Protein AF-A0A9R1BZ87-F1 (afdb_monomer_lite)

Radius of gyration: 20.89 Å; chains: 1; bounding box: 34×26×66 Å

Sequence (65 aa):
MLKCFKFQGLDFIVDGGARIADPSTVVDMTGSYPTIIRQGKGAKLDWMVTGTDQEAQSTYSRKAA

Structure (mmCIF, N/CA/C/O backbone):
data_AF-A0A9R1BZ87-F1
#
_entry.id   AF-A0A9R1BZ87-F1
#
loop_
_atom_site.group_PDB
_atom_site.id
_atom_site.type_symbol
_atom_site.label_atom_id
_atom_site.label_alt_id
_atom_site.label_comp_id
_atom_site.label_asym_id
_atom_site.label_entity_id
_atom_site.label_seq_id
_atom_site.pdbx_PDB_ins_code
_atom_site.Cartn_x
_atom_site.Cartn_y
_atom_site.Cartn_z
_atom_site.occupancy
_atom_site.B_iso_or_equiv
_atom_site.auth_seq_id
_atom_site.auth_comp_id
_atom_site.auth_asym_id
_atom_site.auth_atom_id
_atom_site.pdbx_PDB_model_num
ATOM 1 N N . MET A 1 1 ? 16.044 -17.160 -36.775 1.00 37.56 1 MET A N 1
ATOM 2 C CA . MET A 1 1 ? 14.969 -17.940 -36.124 1.00 37.56 1 MET A CA 1
ATOM 3 C C . MET A 1 1 ? 14.493 -17.170 -34.896 1.00 37.56 1 MET A C 1
ATOM 5 O O . MET A 1 1 ? 15.110 -17.292 -33.850 1.00 37.56 1 MET A O 1
ATOM 9 N N . LEU A 1 2 ? 13.472 -16.313 -35.034 1.00 38.38 2 LEU A N 1
ATOM 10 C CA . LEU A 1 2 ? 12.892 -15.566 -33.910 1.00 38.38 2 LEU A CA 1
ATOM 11 C C . LEU A 1 2 ? 11.551 -16.212 -33.545 1.00 38.38 2 LEU A C 1
ATOM 13 O O . LEU A 1 2 ? 10.623 -16.236 -34.351 1.00 38.38 2 LEU A O 1
ATOM 17 N N . LYS A 1 3 ? 11.484 -16.807 -32.354 1.00 47.00 3 LYS A N 1
ATOM 18 C CA . LYS A 1 3 ? 10.294 -17.484 -31.832 1.00 47.00 3 LYS A CA 1
ATOM 19 C C . LYS A 1 3 ? 9.328 -16.404 -31.338 1.00 47.00 3 LYS A C 1
ATOM 21 O O . LYS A 1 3 ? 9.609 -15.728 -30.354 1.00 47.00 3 LYS A O 1
ATOM 26 N N . CYS A 1 4 ? 8.228 -16.206 -32.059 1.00 49.25 4 CYS A N 1
ATOM 27 C CA . CYS A 1 4 ? 7.175 -15.265 -31.694 1.00 49.25 4 CYS A CA 1
ATOM 28 C C . CYS A 1 4 ? 6.455 -15.801 -30.442 1.00 49.25 4 CYS A C 1
ATOM 30 O O . CYS A 1 4 ? 5.653 -16.732 -30.535 1.00 49.25 4 CYS A O 1
ATOM 32 N N . PHE A 1 5 ? 6.786 -15.271 -29.260 1.00 56.25 5 PHE A N 1
ATOM 33 C CA . PHE A 1 5 ? 5.973 -15.464 -28.061 1.00 56.25 5 PHE A CA 1
ATOM 34 C C . PHE A 1 5 ? 4.625 -14.793 -28.318 1.00 56.25 5 PHE A C 1
ATOM 36 O O . PHE A 1 5 ? 4.515 -13.570 -28.310 1.00 56.25 5 PHE A O 1
ATOM 43 N N . LYS A 1 6 ? 3.594 -15.593 -28.584 1.00 57.25 6 LYS A N 1
ATOM 44 C CA . LYS A 1 6 ? 2.217 -15.106 -28.595 1.00 57.25 6 LYS A CA 1
ATOM 45 C C . LYS A 1 6 ? 1.877 -14.739 -27.148 1.00 57.25 6 LYS A C 1
ATOM 47 O O . LYS A 1 6 ? 1.659 -15.629 -26.330 1.00 57.25 6 LYS A O 1
ATOM 52 N N . PHE A 1 7 ? 1.914 -13.450 -26.825 1.00 63.44 7 PHE A N 1
ATOM 53 C CA . PHE A 1 7 ? 1.557 -12.914 -25.513 1.00 63.44 7 PHE A CA 1
ATOM 54 C C . PHE A 1 7 ? 0.036 -13.050 -25.348 1.00 63.44 7 PHE A C 1
ATOM 56 O O . PHE A 1 7 ? -0.730 -12.168 -25.721 1.00 63.44 7 PHE A O 1
ATOM 63 N N . GLN A 1 8 ? -0.430 -14.226 -24.925 1.00 75.50 8 GLN A N 1
ATOM 64 C CA . GLN A 1 8 ? -1.853 -14.440 -24.677 1.00 75.50 8 GLN A CA 1
ATOM 65 C C . GLN A 1 8 ? -2.236 -13.720 -23.380 1.00 75.50 8 GLN A C 1
ATOM 67 O O . GLN A 1 8 ? -1.587 -13.924 -22.358 1.00 75.50 8 GLN A O 1
ATOM 72 N N . GLY A 1 9 ? -3.275 -12.883 -23.429 1.00 77.38 9 GLY A N 1
ATOM 73 C CA . GLY A 1 9 ? -3.808 -12.186 -22.252 1.00 77.38 9 GLY A CA 1
ATOM 74 C C . GLY A 1 9 ? -3.303 -10.757 -22.033 1.00 77.38 9 GLY A C 1
ATOM 75 O O . GLY A 1 9 ? -3.398 -10.262 -20.915 1.00 77.38 9 GLY A O 1
ATOM 76 N N . LEU A 1 10 ? -2.768 -10.095 -23.064 1.00 81.81 10 LEU A N 1
ATOM 77 C CA . LEU A 1 10 ? -2.402 -8.681 -22.996 1.00 81.81 10 LEU A CA 1
ATOM 78 C C . LEU A 1 10 ? -2.840 -7.948 -24.262 1.00 81.81 10 LEU A C 1
ATOM 80 O O . LEU A 1 10 ? -2.478 -8.358 -25.363 1.00 81.81 10 LEU A O 1
ATOM 84 N N . ASP A 1 11 ? -3.587 -6.861 -24.092 1.00 87.88 11 ASP A N 1
ATOM 85 C CA . ASP A 1 11 ? -4.114 -6.084 -25.216 1.00 87.88 11 ASP A CA 1
ATOM 86 C C . ASP A 1 11 ? -3.066 -5.117 -25.787 1.00 87.88 11 ASP A C 1
ATOM 88 O O . ASP A 1 11 ? -2.885 -5.031 -27.000 1.00 87.88 11 ASP A O 1
ATOM 92 N N . PHE A 1 12 ? -2.333 -4.409 -24.921 1.00 86.75 12 PHE A N 1
ATOM 93 C CA . PHE A 1 12 ? -1.226 -3.527 -25.302 1.00 86.75 12 PHE A CA 1
ATOM 94 C C . PHE A 1 12 ? -0.295 -3.239 -24.112 1.00 86.75 12 PHE A C 1
ATOM 96 O O . PHE A 1 12 ? -0.648 -3.466 -22.955 1.00 86.75 12 PHE A O 1
ATOM 103 N N . ILE A 1 13 ? 0.904 -2.721 -24.403 1.00 86.38 13 ILE A N 1
ATOM 104 C CA . ILE A 1 13 ? 1.893 -2.273 -23.410 1.00 86.38 13 ILE A CA 1
ATOM 105 C C . ILE A 1 13 ? 2.080 -0.768 -23.560 1.00 86.38 13 ILE A C 1
ATOM 107 O O . ILE A 1 13 ? 2.305 -0.282 -24.667 1.00 86.38 13 ILE A O 1
ATOM 111 N N . VAL A 1 14 ? 2.050 -0.046 -22.441 1.00 89.88 14 VAL A N 1
ATOM 112 C CA . VAL A 1 14 ? 2.519 1.342 -22.369 1.00 89.88 14 VAL A CA 1
ATOM 113 C C . VAL A 1 14 ? 3.855 1.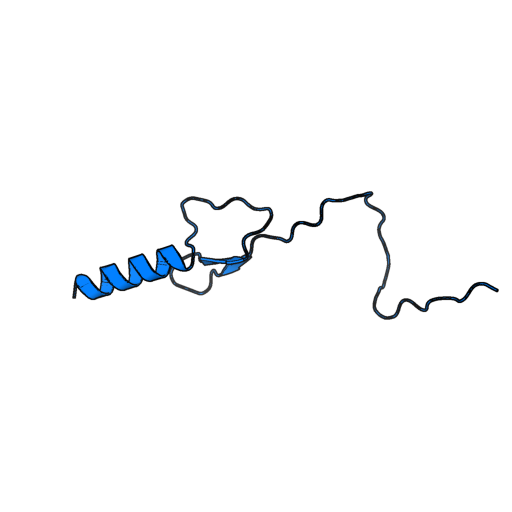350 -21.642 1.00 89.88 14 VAL A C 1
ATOM 115 O O . VAL A 1 14 ? 3.926 0.960 -20.477 1.00 89.88 14 VAL A O 1
ATOM 118 N N . ASP A 1 15 ? 4.911 1.795 -22.319 1.00 91.25 15 ASP A N 1
ATOM 119 C CA . ASP A 1 15 ? 6.218 1.982 -21.692 1.00 91.25 15 ASP A CA 1
ATOM 120 C C . ASP A 1 15 ? 6.240 3.302 -20.904 1.00 91.25 15 ASP A C 1
ATOM 122 O O . ASP A 1 15 ? 6.285 4.393 -21.470 1.00 91.25 15 ASP A O 1
ATOM 126 N N . GLY A 1 16 ? 6.156 3.191 -19.576 1.00 91.19 16 GLY A N 1
ATOM 127 C CA . GLY A 1 16 ? 6.226 4.312 -18.633 1.00 91.19 16 GLY A CA 1
ATOM 128 C C . GLY A 1 16 ? 7.588 4.468 -17.945 1.00 91.19 16 GLY A C 1
ATOM 129 O O . GLY A 1 16 ? 7.664 5.162 -16.919 1.00 91.19 16 GLY A O 1
ATOM 130 N N . GLY A 1 17 ? 8.625 3.793 -18.458 1.00 93.31 17 GLY A N 1
ATOM 131 C CA . GLY A 1 17 ? 9.942 3.672 -17.838 1.00 93.31 17 GLY A CA 1
ATOM 132 C C . GLY A 1 17 ? 9.964 2.748 -16.614 1.00 93.31 17 GLY A C 1
ATOM 133 O O . GLY A 1 17 ? 8.945 2.203 -16.184 1.00 93.31 17 GLY A O 1
ATOM 134 N N . ALA A 1 18 ? 11.148 2.581 -16.019 1.00 91.25 18 ALA A N 1
ATOM 135 C CA . ALA A 1 18 ? 11.317 1.762 -14.820 1.00 91.25 18 ALA A CA 1
ATOM 136 C C . ALA A 1 18 ? 10.528 2.337 -13.626 1.00 91.25 18 ALA A C 1
ATOM 138 O O . ALA A 1 18 ? 10.598 3.531 -13.328 1.00 91.25 18 ALA A O 1
ATOM 139 N N . ARG A 1 19 ? 9.790 1.477 -12.914 1.00 83.31 19 ARG A N 1
ATOM 140 C CA . ARG A 1 19 ? 9.016 1.836 -11.716 1.00 83.31 19 ARG A CA 1
ATOM 141 C C . ARG A 1 19 ? 9.300 0.856 -10.587 1.00 83.31 19 ARG A C 1
ATOM 143 O O . ARG A 1 19 ? 9.376 -0.347 -10.812 1.00 83.31 19 ARG A O 1
ATOM 150 N N . ILE A 1 20 ? 9.389 1.37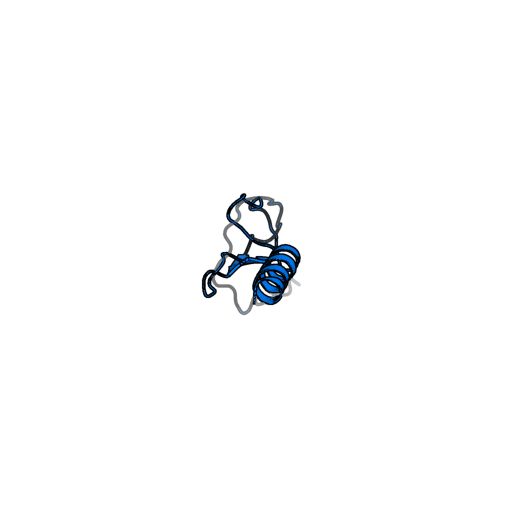3 -9.362 1.00 82.75 20 ILE A N 1
ATOM 151 C CA . ILE A 1 20 ? 9.403 0.539 -8.157 1.00 82.75 20 ILE A CA 1
ATOM 152 C C . ILE A 1 20 ? 7.991 -0.014 -7.976 1.00 82.75 20 ILE A C 1
ATOM 154 O O . ILE A 1 20 ? 7.031 0.747 -7.814 1.00 82.75 20 ILE A O 1
ATOM 158 N N . ALA A 1 21 ? 7.857 -1.332 -8.054 1.00 82.06 21 ALA A N 1
ATOM 159 C CA . ALA A 1 21 ? 6.578 -2.028 -8.066 1.00 82.06 21 ALA A CA 1
ATOM 160 C C . ALA A 1 21 ? 6.113 -2.439 -6.660 1.00 82.06 21 ALA A C 1
ATOM 162 O O . ALA A 1 21 ? 5.587 -3.537 -6.491 1.00 82.06 21 ALA A O 1
ATOM 163 N N . ASP A 1 22 ? 6.266 -1.573 -5.651 1.00 87.81 22 ASP A N 1
ATOM 164 C CA . ASP A 1 22 ? 5.644 -1.872 -4.359 1.00 87.81 22 ASP A CA 1
ATOM 165 C C . ASP A 1 22 ? 4.119 -1.869 -4.531 1.00 87.81 22 ASP A C 1
ATOM 167 O O . ASP A 1 22 ? 3.559 -0.990 -5.211 1.00 87.81 22 ASP A O 1
ATOM 171 N N . PRO A 1 23 ? 3.427 -2.854 -3.953 1.00 91.69 23 PRO A N 1
ATOM 172 C CA . PRO A 1 23 ? 2.013 -3.024 -4.203 1.00 91.69 23 PRO A CA 1
ATOM 173 C C . PRO A 1 23 ? 1.200 -1.958 -3.439 1.00 91.69 23 PRO A C 1
ATOM 175 O O . PRO A 1 23 ? 1.707 -1.251 -2.566 1.00 91.69 23 PRO A O 1
ATOM 178 N N . SER A 1 24 ? -0.080 -1.790 -3.779 1.00 93.94 24 SER A N 1
ATOM 179 C CA . SER A 1 24 ? -0.953 -0.764 -3.171 1.00 93.94 24 SER A CA 1
ATOM 180 C C . SER A 1 24 ? -1.278 -1.051 -1.703 1.00 93.94 24 SER A C 1
ATOM 182 O O . SER A 1 24 ? -1.285 -2.206 -1.302 1.00 93.94 24 SER A O 1
ATOM 184 N N . THR A 1 25 ? -1.601 -0.045 -0.892 1.00 95.12 25 THR A N 1
ATOM 185 C CA . THR A 1 25 ? -2.233 -0.312 0.414 1.00 95.12 25 THR A CA 1
ATOM 186 C C . THR A 1 25 ? -3.703 -0.653 0.185 1.00 95.12 25 THR A C 1
ATOM 188 O O . THR A 1 25 ? -4.368 0.026 -0.597 1.00 95.12 25 THR A O 1
ATOM 191 N N . VAL A 1 26 ? -4.203 -1.709 0.827 1.00 95.50 26 VAL A N 1
ATOM 192 C CA . VAL A 1 26 ? -5.607 -2.130 0.738 1.00 95.50 26 VAL A CA 1
ATOM 193 C C . VAL A 1 26 ? -6.236 -2.027 2.116 1.00 95.50 26 VAL A C 1
ATOM 195 O O . VAL A 1 26 ? -5.733 -2.611 3.079 1.00 95.50 26 VAL A O 1
ATOM 198 N N . VAL A 1 27 ? -7.334 -1.282 2.178 1.00 95.75 27 VAL A N 1
ATOM 199 C CA . VAL A 1 27 ? -8.113 -1.053 3.391 1.00 95.75 27 VAL A CA 1
ATOM 200 C C . VAL A 1 27 ? -9.506 -1.620 3.165 1.00 95.7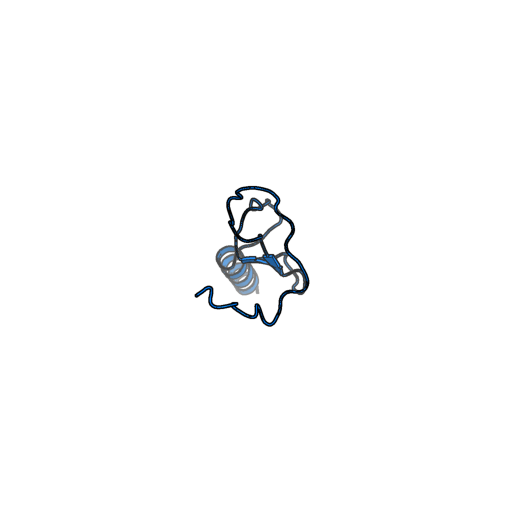5 27 VAL A C 1
ATOM 202 O O . VAL A 1 27 ? -10.180 -1.253 2.203 1.00 95.75 27 VAL A O 1
ATOM 205 N N . ASP A 1 28 ? -9.915 -2.530 4.037 1.00 94.94 28 ASP A N 1
ATOM 206 C CA . ASP A 1 28 ? -11.286 -2.994 4.130 1.00 94.94 28 ASP A CA 1
ATOM 207 C C . ASP A 1 28 ? -12.142 -1.922 4.815 1.00 94.94 28 ASP A C 1
ATOM 209 O O . ASP A 1 28 ? -11.863 -1.501 5.940 1.00 94.94 28 ASP A O 1
ATOM 213 N N . MET A 1 29 ? -13.171 -1.477 4.097 1.00 95.31 29 MET A N 1
ATOM 214 C CA . MET A 1 29 ? -14.134 -0.457 4.517 1.00 95.31 29 MET A CA 1
ATOM 215 C C . MET A 1 29 ? -15.519 -1.055 4.807 1.00 95.31 29 MET A C 1
ATOM 217 O O . MET A 1 29 ? -16.470 -0.309 5.021 1.00 95.31 29 MET A O 1
ATOM 221 N N . THR A 1 30 ? -15.664 -2.383 4.747 1.00 93.75 30 THR A N 1
ATOM 222 C CA . THR A 1 30 ? -16.956 -3.065 4.918 1.00 93.75 30 THR A CA 1
ATOM 223 C C . THR A 1 30 ? -17.343 -3.252 6.385 1.00 93.75 30 THR A C 1
ATOM 225 O O . THR A 1 30 ? -18.529 -3.353 6.696 1.00 93.75 30 THR A O 1
ATOM 228 N N . GLY A 1 31 ? -16.360 -3.283 7.288 1.00 87.00 31 GLY A N 1
ATOM 229 C CA . GLY A 1 31 ? -16.574 -3.377 8.729 1.00 87.00 31 GLY A CA 1
ATOM 230 C C . GLY A 1 31 ? -16.787 -2.025 9.414 1.00 87.00 31 GLY A C 1
ATOM 231 O O . GLY A 1 31 ? -16.746 -0.963 8.798 1.00 87.00 31 GLY A O 1
A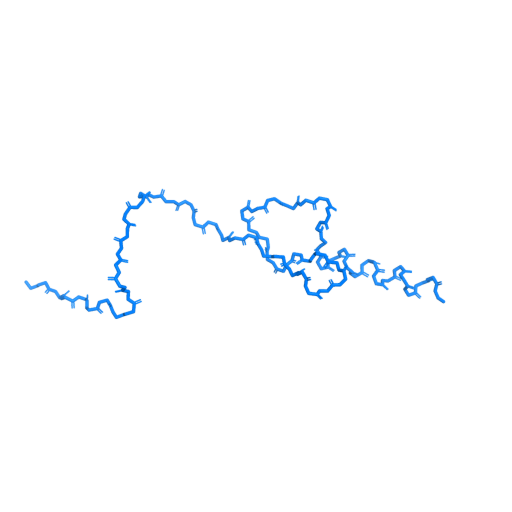TOM 232 N N . SER A 1 32 ? -16.956 -2.062 10.737 1.00 88.81 32 SER A N 1
ATOM 233 C CA . SER A 1 32 ? -17.117 -0.858 11.567 1.00 88.81 32 SER A CA 1
ATOM 234 C C . SER A 1 32 ? -15.865 0.021 11.635 1.00 88.81 32 SER A C 1
ATOM 236 O O . SER A 1 32 ? -15.959 1.188 12.007 1.00 88.81 32 SER A O 1
ATOM 238 N N . TYR A 1 33 ? -14.697 -0.539 11.304 1.00 90.06 33 TYR A N 1
ATOM 239 C CA . TYR A 1 33 ? -13.411 0.145 11.369 1.00 90.06 33 TYR A CA 1
ATOM 240 C C . TYR A 1 33 ? -12.632 -0.020 10.057 1.00 90.06 33 TYR A C 1
ATOM 242 O O . TYR A 1 33 ? -12.558 -1.141 9.541 1.00 90.06 33 TYR A O 1
ATOM 250 N N . PRO A 1 34 ? -11.999 1.050 9.541 1.00 93.62 34 PRO A N 1
ATOM 251 C CA . PRO A 1 34 ? -11.159 0.980 8.351 1.00 93.62 34 PRO A CA 1
ATOM 252 C C . PRO A 1 34 ? -9.930 0.118 8.625 1.00 93.62 34 PRO A C 1
ATOM 254 O O . PRO A 1 34 ? -9.051 0.505 9.397 1.00 93.62 34 PRO A O 1
ATOM 257 N N . THR A 1 35 ? -9.862 -1.057 8.009 1.00 94.94 35 THR A N 1
ATOM 258 C CA . THR A 1 35 ? -8.896 -2.086 8.408 1.00 94.94 35 THR A CA 1
ATOM 259 C C . THR A 1 35 ? -7.883 -2.349 7.319 1.00 94.94 35 THR A C 1
ATOM 261 O O . THR A 1 35 ? -8.234 -2.750 6.214 1.00 94.94 35 THR A O 1
ATOM 264 N N . ILE A 1 36 ? -6.602 -2.160 7.617 1.00 95.25 36 ILE A N 1
ATOM 265 C CA . ILE A 1 36 ? -5.538 -2.466 6.663 1.00 95.25 36 ILE A CA 1
ATOM 266 C C . ILE A 1 36 ? -5.421 -3.985 6.540 1.00 95.25 36 ILE A C 1
ATOM 268 O O . ILE A 1 36 ? -4.929 -4.653 7.449 1.00 95.25 36 ILE A O 1
ATOM 272 N N . ILE A 1 37 ? -5.825 -4.516 5.386 1.00 94.75 37 ILE A N 1
ATOM 273 C CA . ILE A 1 37 ? -5.659 -5.936 5.044 1.00 94.75 37 ILE A CA 1
ATOM 274 C C . ILE A 1 37 ? -4.349 -6.195 4.296 1.00 94.75 37 ILE A C 1
ATOM 276 O O . ILE A 1 37 ? -3.849 -7.318 4.278 1.00 94.75 37 ILE A O 1
ATOM 280 N N . ARG A 1 38 ? -3.762 -5.157 3.683 1.00 94.00 38 ARG A N 1
ATOM 281 C CA . ARG A 1 38 ? -2.427 -5.230 3.084 1.00 94.00 38 ARG A CA 1
ATOM 282 C C . ARG A 1 38 ? -1.738 -3.873 3.119 1.00 94.00 38 ARG A C 1
ATOM 284 O O . ARG A 1 38 ? -2.215 -2.927 2.497 1.00 94.00 38 ARG A O 1
ATOM 291 N N . GLN A 1 39 ? -0.591 -3.800 3.787 1.00 93.62 39 GLN A N 1
ATOM 292 C CA . GLN A 1 39 ? 0.251 -2.608 3.765 1.00 93.62 39 GLN A CA 1
ATOM 293 C C . GLN A 1 39 ? 1.039 -2.546 2.450 1.00 93.62 39 GLN A C 1
ATOM 295 O O . GLN A 1 39 ? 1.662 -3.525 2.041 1.00 93.62 39 GLN A O 1
ATOM 300 N N . GLY A 1 40 ? 0.988 -1.400 1.779 1.00 93.50 40 GLY A N 1
ATOM 301 C CA . GLY A 1 40 ? 1.712 -1.127 0.543 1.00 93.50 40 GLY A CA 1
ATOM 302 C C . GLY A 1 40 ? 2.336 0.266 0.566 1.00 93.50 40 GLY A C 1
ATOM 303 O O . GLY A 1 40 ? 2.718 0.760 1.626 1.00 93.50 40 GLY A O 1
ATOM 304 N N . LYS A 1 41 ? 2.405 0.919 -0.599 1.00 92.69 41 LYS A N 1
ATOM 305 C CA . LYS A 1 41 ? 2.986 2.272 -0.748 1.00 92.69 41 LYS A CA 1
ATOM 306 C C . LYS A 1 41 ? 2.306 3.364 0.080 1.00 92.69 41 LYS A C 1
ATOM 308 O O . LYS A 1 41 ? 2.945 4.352 0.422 1.00 92.69 41 LYS A O 1
ATOM 313 N N . GLY A 1 42 ? 1.003 3.242 0.331 1.00 92.88 42 GLY A N 1
ATOM 314 C CA . GLY A 1 42 ? 0.255 4.250 1.078 1.00 92.88 42 GLY A CA 1
ATOM 315 C C . GLY A 1 42 ? 0.565 4.143 2.565 1.00 92.88 42 GLY A C 1
ATOM 316 O O . GLY A 1 42 ? 0.361 3.075 3.141 1.00 92.88 42 GLY A O 1
ATOM 317 N N . ALA A 1 43 ? 1.042 5.223 3.182 1.00 94.31 43 ALA A N 1
ATOM 318 C CA . ALA A 1 43 ? 1.330 5.253 4.613 1.00 94.31 43 ALA A CA 1
ATOM 319 C C . ALA A 1 43 ? 0.078 4.945 5.456 1.00 94.31 43 ALA A C 1
ATOM 321 O O . ALA A 1 43 ? -1.035 5.323 5.080 1.00 94.31 43 ALA A O 1
ATOM 322 N N . LYS A 1 44 ? 0.268 4.281 6.606 1.00 93.75 44 LYS A N 1
ATOM 323 C CA . LYS A 1 44 ? -0.788 4.138 7.618 1.00 93.75 44 LYS A CA 1
ATOM 324 C C . LYS A 1 44 ? -1.142 5.530 8.140 1.00 93.75 44 LYS A C 1
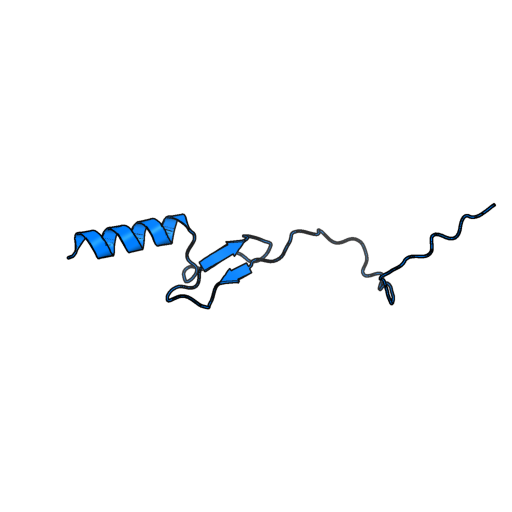ATOM 326 O O . LYS A 1 44 ? -0.253 6.280 8.535 1.00 93.75 44 LYS A O 1
ATOM 331 N N . LEU A 1 45 ? -2.430 5.851 8.131 1.00 93.81 45 LEU A N 1
ATOM 332 C CA . LEU A 1 45 ? -2.972 7.063 8.742 1.00 93.81 45 LEU A CA 1
ATOM 333 C C . LEU A 1 45 ? -3.593 6.722 10.098 1.00 93.81 45 LEU A C 1
ATOM 335 O O . LEU A 1 45 ? -3.978 5.576 10.326 1.00 93.81 45 LEU A O 1
ATOM 339 N N . ASP A 1 46 ? -3.739 7.716 10.970 1.00 92.94 46 ASP A N 1
ATOM 340 C CA . ASP A 1 46 ? -4.202 7.518 12.355 1.00 92.94 46 ASP A CA 1
ATOM 341 C C . ASP A 1 46 ? -5.616 6.924 12.459 1.00 92.94 46 ASP A C 1
ATOM 343 O O . ASP A 1 46 ? -5.971 6.311 13.462 1.00 92.94 46 ASP A O 1
ATOM 347 N N . TRP A 1 47 ? -6.428 7.078 11.411 1.00 90.75 47 TRP A N 1
ATOM 348 C CA . TRP A 1 47 ? -7.780 6.522 11.329 1.00 90.75 47 TRP A CA 1
ATOM 349 C C . TRP A 1 47 ? -7.825 5.065 10.843 1.00 90.75 47 TRP A C 1
ATOM 351 O O . TRP A 1 47 ? -8.895 4.456 10.839 1.00 90.75 47 TRP A O 1
ATOM 361 N N . MET A 1 48 ? -6.694 4.508 10.402 1.00 93.69 48 MET A N 1
ATOM 362 C CA . MET A 1 48 ? -6.597 3.135 9.918 1.00 93.69 48 MET A CA 1
ATOM 363 C C . MET A 1 48 ? -6.163 2.185 11.032 1.00 93.69 48 MET A C 1
ATOM 365 O O . MET A 1 48 ? -5.236 2.461 11.794 1.00 93.69 48 MET A O 1
ATOM 369 N N . VAL A 1 49 ? -6.779 1.011 11.056 1.00 92.12 49 VAL A N 1
ATOM 370 C CA . VAL A 1 49 ? -6.609 0.001 12.101 1.00 92.12 49 VAL A CA 1
ATOM 371 C C . VAL A 1 49 ? -5.896 -1.217 11.503 1.00 92.12 49 VAL A C 1
ATOM 373 O O . VAL A 1 49 ? -6.226 -1.649 10.398 1.00 92.12 49 VAL A O 1
ATOM 376 N N . THR A 1 50 ? -4.891 -1.772 12.184 1.00 87.75 50 THR A N 1
ATOM 377 C CA . THR A 1 50 ? -4.277 -3.059 11.793 1.00 87.75 50 THR A CA 1
ATOM 378 C C . THR A 1 50 ? -4.935 -4.220 12.540 1.00 87.75 50 THR A C 1
ATOM 380 O O . THR A 1 50 ? -5.622 -4.005 13.535 1.00 87.75 50 THR A O 1
ATOM 383 N N . GLY A 1 51 ? -4.722 -5.466 12.103 1.00 74.19 51 GLY A N 1
ATOM 384 C CA . GLY A 1 51 ? -5.296 -6.641 12.785 1.00 74.19 51 GLY A CA 1
ATOM 385 C C . GLY A 1 51 ? -4.981 -6.701 14.291 1.00 74.19 51 GLY A C 1
ATOM 386 O O . GLY A 1 51 ? -5.841 -7.040 15.094 1.00 74.19 51 GLY A O 1
ATOM 387 N N . THR A 1 52 ? -3.790 -6.247 14.692 1.00 70.62 52 THR A N 1
ATOM 388 C CA . THR A 1 52 ? -3.385 -6.095 16.102 1.00 70.62 52 THR A CA 1
ATOM 389 C C . THR A 1 52 ? -4.227 -5.075 16.875 1.00 70.62 52 THR A C 1
ATOM 391 O O . THR A 1 52 ? -4.555 -5.279 18.042 1.00 70.62 52 THR A O 1
ATOM 394 N N . ASP A 1 53 ? -4.592 -3.971 16.224 1.00 70.12 53 ASP A N 1
ATOM 395 C CA . ASP A 1 53 ? -5.345 -2.874 16.830 1.00 70.12 53 ASP A CA 1
ATOM 396 C C . ASP A 1 53 ? -6.826 -3.275 16.998 1.00 70.12 53 ASP A C 1
ATOM 398 O O . ASP A 1 53 ? -7.466 -2.923 17.993 1.00 70.12 53 ASP A O 1
ATOM 402 N N . GLN A 1 54 ? -7.357 -4.081 16.070 1.00 63.12 54 GLN A N 1
ATOM 403 C CA . GLN A 1 54 ? -8.698 -4.665 16.172 1.00 63.12 54 GLN A CA 1
ATOM 404 C C . GLN A 1 54 ? -8.816 -5.669 17.323 1.00 63.12 54 GLN A C 1
ATOM 406 O O . GLN A 1 54 ? -9.800 -5.645 18.066 1.00 63.12 54 GLN A O 1
ATOM 411 N N . GLU A 1 55 ? -7.828 -6.552 17.499 1.00 62.66 55 GLU A N 1
ATOM 412 C CA . GLU A 1 55 ? -7.814 -7.500 18.616 1.00 62.66 55 GLU A CA 1
ATOM 413 C C . GLU A 1 55 ? -7.828 -6.758 19.951 1.00 62.66 55 GLU A C 1
ATOM 415 O O . GLU A 1 55 ? -8.647 -7.080 20.818 1.00 62.66 55 GLU A O 1
ATOM 420 N N . ALA A 1 56 ? -7.016 -5.705 20.086 1.00 61.81 56 ALA A N 1
ATOM 421 C CA . ALA A 1 56 ? -7.020 -4.842 21.259 1.00 61.81 56 ALA A CA 1
ATOM 422 C C . ALA A 1 56 ? -8.414 -4.234 21.503 1.00 61.81 56 ALA A C 1
ATOM 424 O O . ALA A 1 56 ? -8.978 -4.434 22.581 1.00 61.81 56 ALA A O 1
ATOM 425 N N . GLN A 1 57 ? -9.026 -3.584 20.505 1.00 61.50 57 GLN A N 1
ATOM 426 C CA . GLN A 1 57 ? -10.367 -2.986 20.631 1.00 61.50 57 GLN A CA 1
ATOM 427 C C . GLN A 1 57 ? -11.456 -4.014 20.975 1.00 61.50 57 GLN A C 1
ATOM 429 O O . GLN A 1 57 ? -12.268 -3.776 21.872 1.00 61.50 57 GLN A O 1
ATOM 434 N N . SER A 1 58 ? -11.443 -5.188 20.337 1.00 63.44 58 SER A N 1
ATOM 435 C CA . SER A 1 58 ? -12.389 -6.272 20.638 1.00 63.4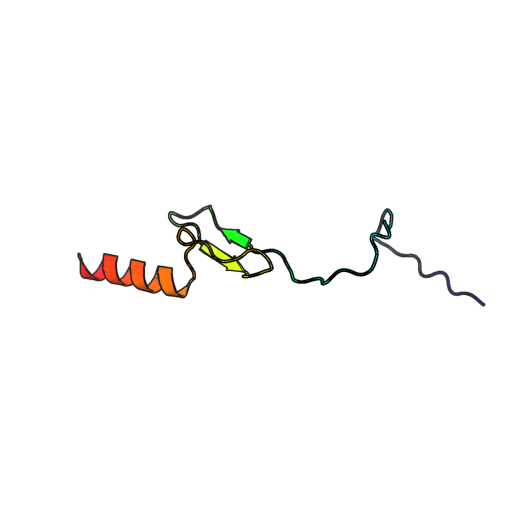4 58 SER A CA 1
ATOM 436 C C . SER A 1 58 ? -12.239 -6.793 22.072 1.00 63.44 58 SER A C 1
ATOM 438 O O . SER A 1 58 ? -13.209 -7.231 22.689 1.00 63.44 58 SER A O 1
ATOM 440 N N . THR A 1 59 ? -11.021 -6.762 22.616 1.00 61.00 59 THR A N 1
ATOM 441 C CA . THR A 1 59 ? -10.719 -7.243 23.967 1.00 61.00 59 THR A CA 1
ATOM 442 C C . THR A 1 59 ? -11.112 -6.204 25.014 1.00 61.00 59 THR A C 1
ATOM 444 O O . THR A 1 59 ? -11.660 -6.571 26.051 1.00 61.00 59 THR A O 1
ATOM 447 N N . TYR A 1 60 ? -10.921 -4.910 24.735 1.00 58.72 60 TYR A N 1
ATOM 448 C CA . TYR A 1 60 ? -11.433 -3.824 25.580 1.00 58.72 60 TYR A CA 1
ATOM 449 C C . TYR A 1 60 ? -12.960 -3.818 25.639 1.00 58.72 60 TYR A C 1
ATOM 451 O O . TYR A 1 60 ? -13.524 -3.731 26.726 1.00 58.72 60 TYR A O 1
ATOM 459 N N . SER A 1 61 ? -13.629 -3.983 24.495 1.00 60.69 61 SER A N 1
ATOM 460 C CA . SER A 1 61 ? -15.094 -4.022 24.435 1.00 60.69 61 SER A CA 1
ATOM 461 C C . SER A 1 61 ? -15.673 -5.215 25.211 1.00 60.69 61 SER A C 1
ATOM 463 O O . SER A 1 61 ? -16.672 -5.067 25.905 1.00 60.69 61 SER A O 1
ATOM 465 N N . ARG A 1 62 ? -14.986 -6.368 25.200 1.00 61.25 62 ARG A N 1
ATOM 466 C CA . ARG A 1 62 ? -15.354 -7.552 25.998 1.00 61.25 62 ARG A CA 1
ATOM 467 C C . ARG A 1 62 ? -15.075 -7.426 27.499 1.00 61.25 62 ARG A C 1
ATOM 469 O O . ARG A 1 62 ? -15.721 -8.115 28.273 1.00 61.25 62 ARG A O 1
ATOM 476 N N . LYS A 1 63 ? -14.109 -6.601 27.916 1.00 59.19 63 LYS A N 1
ATOM 477 C CA . LYS A 1 63 ? -13.793 -6.371 29.341 1.00 59.19 63 LYS A CA 1
ATOM 478 C C . LYS A 1 63 ? -14.695 -5.335 30.012 1.00 59.19 63 LYS A C 1
ATOM 480 O O . LYS A 1 63 ? -14.698 -5.256 31.234 1.00 59.19 63 LYS A O 1
ATOM 485 N N . ALA A 1 64 ? -15.399 -4.525 29.227 1.00 55.53 64 ALA A N 1
ATOM 486 C CA . ALA A 1 64 ? -16.319 -3.503 29.717 1.00 55.53 64 ALA A CA 1
ATOM 487 C C . ALA A 1 64 ? -17.775 -4.001 29.855 1.00 55.53 64 ALA A C 1
ATOM 489 O O . ALA A 1 64 ? -18.651 -3.187 30.144 1.00 55.53 64 ALA A O 1
ATOM 490 N N . ALA A 1 65 ? -18.023 -5.298 29.628 1.00 49.16 65 ALA A N 1
ATOM 491 C CA . ALA A 1 65 ? -19.328 -5.956 29.721 1.00 49.16 65 ALA A CA 1
ATOM 492 C C . ALA A 1 65 ? -19.418 -6.873 30.947 1.00 49.16 65 ALA A C 1
ATOM 494 O O . ALA A 1 65 ? -18.377 -7.473 31.307 1.00 49.16 65 ALA A O 1
#

pLDDT: mean 79.64, std 16.66, range [37.56, 95.75]

InterPro domains:
  IPR017945 DHBP synthase RibB-like alpha/beta domain superfamily [SSF55821] (10-43)
  IPR052532 Threonylcarbamoyl-AMP synthase YciO [PTHR42828] (5-63)

Organism: Triticum turgidum subsp. durum (NCBI:txid4567)

Secondary structure (DSSP, 8-state):
-------TT-S----------PPPPEEE-SSSS-EEEE--SSPPPTT-B-HHHHHHHHHHHHHT-

Foldseek 3Di:
DDDDPPPPPDDDDDPPDDDDCWDDFDWDPPDPATETPDDTPDDDDPRYAYPVRVVVVVVVVVVVD